Protein AF-A0A4Y2UH71-F1 (afdb_monomer)

Solvent-accessible surface area (backbone atoms only — not comparable to full-atom values): 7522 Å² total; per-residue (Å²): 82,74,74,76,57,84,52,57,64,58,58,50,57,57,54,55,70,70,65,49,93,88,64,86,68,92,83,83,88,60,76,52,70,53,65,22,34,51,50,36,52,40,50,49,49,36,47,51,53,52,47,49,64,75,63,64,84,67,99,66,87,75,79,88,70,80,49,74,66,60,57,53,56,48,77,45,74,44,86,92,56,90,38,54,53,56,62,73,68,60,57,87,41,46,56,96,91,39,76,77,49,81,77,63,91,85,66,48,98,83,60,77,76,75,126

InterPro domains:
  IPR027417 P-loop containing nucleoside triphosphate hydrolase [G3DSA:3.40.50.300] (1-115)
  IPR027417 P-loop containing nucleoside triphosphate hydrolase [SSF52540] (1-109)
  IPR049730 SNF2/RAD5-like, C-terminal helica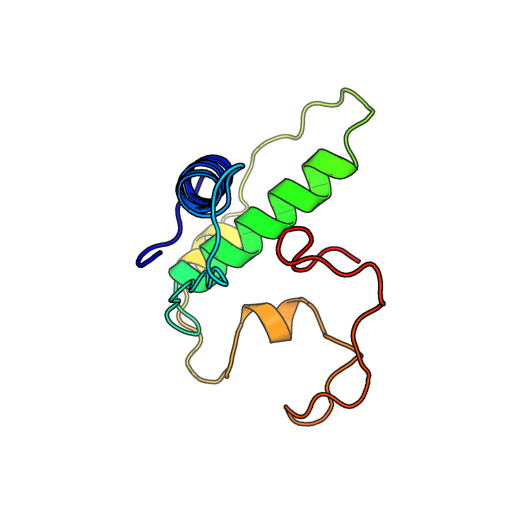se domain [cd18793] (1-33)
  IPR050496 SNF2/RAD54 Helicase and DNA Repair [PTHR45629] (1-86)

Sequence (115 aa):
MFDPDWNPANDAQAMARVWRDGEKKECFIYRLLSTGTIDEKILLRQTHKKGLSSCVVDEEEVERHFSLSELKALFRLESDTLSDTHDKIRCSRCVNGIQVTLPPESATCNNDLSQ

Radius of gyration: 16.22 Å; Cα contacts (8 Å, |Δi|>4): 86; chains: 1; bounding box: 38×31×45 Å

Mean predicted aligned error: 7.87 Å

pLDDT: mean 80.6, std 13.86, range [38.47, 94.56]

Secondary structure (DSSP, 8-state):
--S--SSHHHHHHHHTTTS-TT--SPP-------TTSHHHHHHHHHHHHHHHHHH--S---------HHHHHHHT----S-S-HHHHHHT-TTEETTEE-SPPPTT--TTS-S--

Organism: Araneus ventricosus (NCBI:txid182803)

Foldseek 3Di:
DEADDLAVVVVVVVQDVQDDPPDDDDDDDDDDADAQALRLVSVLNNLVVVLVVVVPPDDDPPPPDDDPVNVVSSHDGDPPDPHPNCVVLVDPQDDPNHGNDDDDPPDDPVNPRHD

Structure (mmCIF, N/CA/C/O backbone):
data_AF-A0A4Y2UH71-F1
#
_entry.id   AF-A0A4Y2UH71-F1
#
loop_
_atom_site.group_PDB
_atom_site.id
_atom_site.type_symbol
_atom_site.label_atom_id
_atom_site.label_alt_id
_atom_site.label_comp_id
_atom_site.label_asym_id
_atom_site.label_entity_id
_atom_site.label_seq_id
_atom_site.pdbx_PDB_ins_code
_atom_site.Cartn_x
_atom_site.Cartn_y
_atom_site.Cartn_z
_atom_site.occupancy
_atom_site.B_iso_or_equiv
_atom_site.auth_seq_id
_atom_site.auth_comp_id
_atom_site.auth_asym_id
_atom_site.auth_atom_id
_atom_site.pdbx_PDB_model_num
ATOM 1 N N . MET A 1 1 ? 5.339 -9.202 -3.110 1.00 76.06 1 MET A N 1
ATOM 2 C CA . MET A 1 1 ? 5.616 -9.187 -1.662 1.00 76.06 1 MET A CA 1
ATOM 3 C C . MET A 1 1 ? 4.342 -9.586 -0.948 1.00 76.06 1 MET A C 1
ATOM 5 O O . MET A 1 1 ? 3.313 -8.996 -1.259 1.00 76.06 1 MET A O 1
ATOM 9 N N . PHE A 1 2 ? 4.404 -10.641 -0.131 1.00 78.56 2 PHE A N 1
ATOM 10 C CA . PHE A 1 2 ? 3.223 -11.227 0.516 1.00 78.56 2 PHE A CA 1
ATOM 11 C C . PHE A 1 2 ? 2.854 -10.496 1.806 1.00 78.56 2 PHE A C 1
ATOM 13 O O . PHE A 1 2 ? 1.699 -10.124 1.944 1.00 78.56 2 PHE A O 1
ATOM 20 N N . ASP A 1 3 ? 3.842 -10.203 2.656 1.00 79.31 3 ASP A N 1
ATOM 21 C CA . ASP A 1 3 ? 3.621 -9.532 3.938 1.00 79.31 3 ASP A CA 1
ATOM 22 C C . ASP A 1 3 ? 4.460 -8.243 4.006 1.00 79.31 3 ASP A C 1
ATOM 24 O O . ASP A 1 3 ? 5.643 -8.275 3.638 1.00 79.31 3 ASP A O 1
ATOM 28 N N . PRO A 1 4 ? 3.886 -7.102 4.424 1.00 82.88 4 PRO A N 1
ATOM 29 C CA . PRO A 1 4 ? 4.627 -5.853 4.577 1.00 82.88 4 PRO A CA 1
ATOM 30 C C . PRO A 1 4 ? 5.501 -5.867 5.841 1.00 82.88 4 PRO A C 1
ATOM 32 O O . PRO A 1 4 ? 5.050 -6.245 6.922 1.00 82.88 4 PRO A O 1
ATOM 35 N N . ASP A 1 5 ? 6.749 -5.403 5.731 1.00 86.50 5 ASP A N 1
ATOM 36 C CA . ASP A 1 5 ? 7.654 -5.281 6.878 1.00 86.50 5 ASP A CA 1
ATOM 37 C C . ASP A 1 5 ? 7.458 -3.933 7.596 1.00 86.50 5 ASP A C 1
ATOM 39 O O . ASP A 1 5 ? 7.131 -2.913 6.993 1.00 86.50 5 ASP A O 1
ATOM 43 N N . TRP A 1 6 ? 7.717 -3.861 8.897 1.00 83.31 6 TRP A N 1
ATOM 44 C CA . TRP A 1 6 ? 7.757 -2.581 9.611 1.00 83.31 6 TRP A CA 1
ATOM 45 C C . TRP A 1 6 ? 8.877 -1.656 9.111 1.00 83.31 6 TRP A C 1
ATOM 47 O O . TRP A 1 6 ? 8.782 -0.428 9.222 1.00 83.31 6 TRP A O 1
ATOM 57 N N . ASN A 1 7 ? 9.949 -2.233 8.567 1.00 82.44 7 ASN A N 1
ATOM 58 C CA . ASN A 1 7 ? 11.055 -1.516 7.965 1.00 82.44 7 ASN A CA 1
ATOM 59 C C . ASN A 1 7 ? 10.875 -1.382 6.439 1.00 82.44 7 ASN A C 1
ATOM 61 O O . ASN A 1 7 ? 11.139 -2.341 5.712 1.00 82.44 7 ASN A O 1
ATOM 65 N N . PRO A 1 8 ? 10.562 -0.181 5.910 1.00 81.00 8 PRO A N 1
ATOM 66 C CA . PRO A 1 8 ? 10.368 0.016 4.470 1.00 81.00 8 PRO A CA 1
ATOM 67 C C . PRO A 1 8 ? 11.611 -0.292 3.619 1.00 81.00 8 PRO A C 1
ATOM 69 O O . PRO A 1 8 ? 11.491 -0.482 2.408 1.00 81.00 8 PRO A O 1
ATOM 72 N N . ALA A 1 9 ? 12.806 -0.328 4.221 1.00 81.06 9 ALA A N 1
ATOM 73 C CA . ALA A 1 9 ? 14.037 -0.670 3.513 1.00 81.06 9 ALA A CA 1
ATOM 74 C C . ALA A 1 9 ? 14.085 -2.146 3.084 1.00 81.06 9 ALA A C 1
ATOM 76 O O . ALA A 1 9 ? 14.702 -2.458 2.065 1.00 81.06 9 ALA A O 1
ATOM 77 N N . ASN A 1 10 ? 13.418 -3.043 3.818 1.00 81.75 10 ASN A N 1
ATOM 78 C CA . ASN A 1 10 ? 13.375 -4.466 3.484 1.00 81.75 10 ASN A CA 1
ATOM 79 C C . ASN A 1 10 ? 12.566 -4.683 2.193 1.00 81.75 10 ASN A C 1
ATOM 81 O O . ASN A 1 10 ? 13.055 -5.326 1.261 1.00 81.75 10 ASN A O 1
ATOM 85 N N . ASP A 1 11 ? 11.392 -4.048 2.087 1.00 79.25 11 ASP A N 1
ATOM 86 C CA . ASP A 1 11 ? 10.573 -4.024 0.869 1.00 79.25 11 ASP A CA 1
ATOM 87 C C . ASP A 1 11 ? 11.370 -3.439 -0.309 1.00 79.25 11 ASP A C 1
ATOM 89 O O . ASP A 1 11 ? 11.416 -4.024 -1.392 1.00 79.25 11 ASP A O 1
ATOM 93 N N . ALA A 1 12 ? 12.060 -2.312 -0.091 1.00 81.06 12 ALA A N 1
ATOM 94 C CA . ALA A 1 12 ? 12.873 -1.661 -1.119 1.00 81.06 12 ALA A CA 1
ATOM 95 C C . ALA A 1 12 ? 14.012 -2.559 -1.623 1.00 81.06 12 ALA A C 1
ATOM 97 O O . ALA A 1 12 ? 14.228 -2.675 -2.831 1.00 81.06 12 ALA A O 1
ATOM 98 N N . GLN A 1 13 ? 14.707 -3.247 -0.715 1.00 83.81 13 GLN A N 1
ATOM 99 C CA . GLN A 1 13 ? 15.770 -4.177 -1.076 1.00 83.81 13 GLN A CA 1
ATOM 100 C C . GLN A 1 13 ? 15.232 -5.357 -1.892 1.00 83.81 13 GLN A C 1
ATOM 102 O O . GLN A 1 13 ? 15.896 -5.800 -2.831 1.00 83.81 13 GLN A O 1
ATOM 107 N N . ALA A 1 14 ? 14.045 -5.869 -1.554 1.00 81.19 14 ALA A N 1
ATOM 108 C CA . ALA A 1 14 ? 13.406 -6.951 -2.293 1.00 81.19 14 ALA A CA 1
ATOM 109 C C . ALA A 1 14 ? 13.004 -6.510 -3.711 1.00 81.19 14 ALA A C 1
ATOM 111 O O . ALA A 1 14 ? 13.318 -7.209 -4.675 1.00 81.19 14 ALA A O 1
ATOM 112 N N . MET A 1 15 ? 12.389 -5.332 -3.857 1.00 81.62 15 MET A N 1
ATOM 113 C CA . MET A 1 15 ? 12.021 -4.753 -5.159 1.00 81.62 15 MET A CA 1
ATOM 114 C C . MET A 1 15 ? 13.242 -4.531 -6.053 1.00 81.62 15 MET A C 1
ATOM 116 O O . MET A 1 15 ? 13.245 -4.909 -7.227 1.00 81.62 15 MET A O 1
ATOM 120 N N . ALA A 1 16 ? 14.324 -4.018 -5.467 1.00 83.50 16 ALA A N 1
ATOM 121 C CA . ALA A 1 16 ? 15.580 -3.788 -6.159 1.00 83.50 16 ALA A CA 1
ATOM 122 C C . ALA A 1 16 ? 16.267 -5.078 -6.622 1.00 83.50 16 ALA A C 1
ATOM 124 O O . ALA A 1 16 ? 17.309 -4.972 -7.247 1.00 83.50 16 ALA A O 1
ATOM 125 N N . ARG A 1 17 ? 15.776 -6.292 -6.312 1.00 84.25 17 ARG A N 1
ATOM 126 C CA . ARG A 1 17 ? 16.315 -7.556 -6.861 1.00 84.25 17 ARG A CA 1
ATOM 127 C C . ARG A 1 17 ? 15.829 -7.863 -8.269 1.00 84.25 17 ARG A C 1
ATOM 129 O O . ARG A 1 17 ? 16.548 -8.541 -8.993 1.00 84.25 17 ARG A O 1
ATOM 136 N N . VAL A 1 18 ? 14.632 -7.399 -8.616 1.00 83.62 18 VAL A N 1
ATOM 137 C CA . VAL A 1 18 ? 13.966 -7.740 -9.880 1.00 83.62 18 VAL A CA 1
ATOM 138 C C . VAL A 1 18 ? 14.234 -6.661 -10.922 1.00 83.62 18 VAL A C 1
ATOM 140 O O . VAL A 1 18 ? 14.643 -6.967 -12.033 1.00 83.62 18 VAL A O 1
ATOM 143 N N . TRP A 1 19 ? 14.052 -5.391 -10.560 1.00 85.25 19 TRP A N 1
ATOM 144 C CA . TRP A 1 19 ? 14.320 -4.282 -11.470 1.00 85.25 19 TRP A CA 1
ATOM 145 C C . TRP A 1 19 ? 15.780 -3.833 -11.340 1.00 85.25 19 TRP A C 1
ATOM 147 O O . TRP A 1 19 ? 16.152 -3.192 -10.355 1.00 85.25 19 TRP A O 1
ATOM 157 N N . ARG A 1 20 ? 16.619 -4.252 -12.297 1.00 86.94 20 ARG A N 1
ATOM 158 C CA . ARG A 1 20 ? 18.073 -4.018 -12.333 1.00 86.94 20 ARG A CA 1
ATOM 159 C C . ARG A 1 20 ? 18.582 -3.852 -13.761 1.00 86.94 20 ARG A C 1
ATOM 161 O O . ARG A 1 20 ? 17.956 -4.321 -14.710 1.00 86.94 20 ARG A O 1
ATOM 168 N N . ASP A 1 21 ? 19.771 -3.269 -13.887 1.00 88.12 21 ASP A N 1
ATOM 169 C CA . ASP A 1 21 ? 20.495 -3.214 -15.155 1.00 88.12 21 ASP A CA 1
ATOM 170 C C . ASP A 1 21 ? 20.682 -4.614 -15.753 1.00 88.12 21 ASP A C 1
ATOM 172 O O . ASP A 1 21 ? 21.096 -5.559 -15.077 1.00 88.12 21 ASP A O 1
ATOM 176 N N . GLY A 1 22 ? 20.383 -4.734 -17.046 1.00 88.94 22 GLY A N 1
ATOM 177 C CA . GLY A 1 22 ? 20.442 -5.994 -17.788 1.00 88.94 22 GLY A CA 1
ATOM 178 C C . GLY A 1 22 ? 19.111 -6.741 -17.878 1.00 88.94 22 GLY A C 1
ATOM 179 O O . GLY A 1 22 ? 19.020 -7.696 -18.654 1.00 88.94 22 GLY A O 1
ATOM 180 N N . GLU A 1 23 ? 18.077 -6.295 -17.164 1.00 86.12 23 GLU A N 1
ATOM 181 C CA . GLU A 1 23 ? 16.728 -6.831 -17.315 1.00 86.12 23 GLU A CA 1
ATOM 182 C C . GLU A 1 23 ? 16.126 -6.397 -18.660 1.00 86.12 23 GLU A C 1
ATOM 184 O O . GLU A 1 23 ? 16.178 -5.229 -19.044 1.00 86.12 23 GLU A O 1
ATOM 189 N N . LYS A 1 24 ? 15.597 -7.362 -19.420 1.00 90.69 24 LYS A N 1
ATOM 190 C CA . LYS A 1 24 ? 15.101 -7.141 -20.795 1.00 90.69 24 LYS A CA 1
ATOM 191 C C . LYS A 1 24 ? 13.587 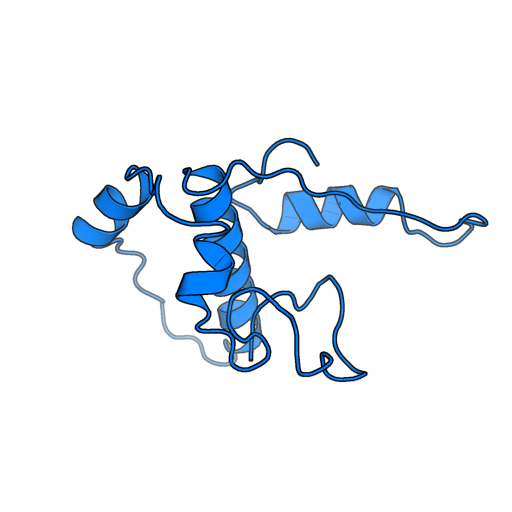-7.233 -20.902 1.00 90.69 24 LYS A C 1
ATOM 193 O O . LYS A 1 24 ? 13.033 -6.920 -21.954 1.00 90.69 24 LYS A O 1
ATOM 198 N N . LYS A 1 25 ? 12.933 -7.740 -19.859 1.00 91.75 25 LYS A N 1
ATOM 199 C CA . LYS A 1 25 ? 11.487 -7.918 -19.813 1.00 91.75 25 LYS A CA 1
ATOM 200 C C . LYS A 1 25 ? 10.862 -6.833 -18.953 1.00 91.75 25 LYS A C 1
ATOM 202 O O . LYS A 1 25 ? 11.510 -6.241 -18.096 1.00 91.75 25 LYS A O 1
ATOM 207 N N . GLU A 1 26 ? 9.585 -6.589 -19.198 1.00 89.56 26 GLU A N 1
ATOM 208 C CA . GLU A 1 26 ? 8.795 -5.716 -18.344 1.00 89.56 26 GLU A CA 1
ATOM 209 C C . GLU A 1 26 ? 8.660 -6.335 -16.945 1.00 89.56 26 GLU A C 1
ATOM 211 O O . GLU A 1 26 ? 8.321 -7.514 -16.799 1.00 89.56 26 GLU A O 1
ATOM 216 N N . CYS A 1 27 ? 8.960 -5.537 -15.919 1.00 87.06 27 CYS A N 1
ATOM 217 C CA . CYS A 1 27 ? 8.937 -5.961 -14.525 1.00 87.06 27 CYS A CA 1
ATOM 218 C C . CYS A 1 27 ? 7.667 -5.478 -13.835 1.00 87.06 27 CYS A C 1
ATOM 220 O O . CYS A 1 27 ? 7.360 -4.289 -13.847 1.00 87.06 27 CYS A O 1
ATOM 222 N N . PHE A 1 28 ? 6.993 -6.392 -13.141 1.00 87.25 28 PHE A N 1
ATOM 223 C CA . PHE A 1 28 ? 5.801 -6.092 -12.356 1.00 87.25 28 PHE A CA 1
ATOM 224 C C . PHE A 1 28 ? 6.069 -6.377 -10.883 1.00 87.25 28 PHE A C 1
ATOM 226 O O . PHE A 1 28 ? 6.522 -7.465 -10.520 1.00 87.25 28 PHE A O 1
ATOM 233 N N . ILE A 1 29 ? 5.768 -5.406 -10.024 1.00 84.62 29 ILE A N 1
ATOM 234 C CA . ILE A 1 29 ? 5.893 -5.541 -8.575 1.00 84.62 29 ILE A CA 1
ATOM 235 C C . ILE A 1 29 ? 4.492 -5.508 -7.978 1.00 84.62 29 ILE A C 1
ATOM 237 O O . ILE A 1 29 ? 3.801 -4.497 -8.046 1.00 84.62 29 ILE A O 1
ATOM 241 N N . TYR A 1 30 ? 4.095 -6.614 -7.355 1.00 87.56 30 TYR A N 1
ATOM 242 C CA . TYR A 1 30 ? 2.824 -6.723 -6.647 1.00 87.56 30 TYR A CA 1
ATOM 243 C C . TYR A 1 30 ? 3.060 -6.700 -5.139 1.00 87.56 30 TYR A C 1
ATOM 245 O O . TYR A 1 30 ? 3.901 -7.444 -4.617 1.00 87.56 30 TYR A O 1
ATOM 253 N N . ARG A 1 31 ? 2.293 -5.869 -4.434 1.00 87.31 31 ARG A N 1
ATOM 254 C CA . ARG A 1 31 ? 2.199 -5.853 -2.972 1.00 87.31 31 ARG A CA 1
ATOM 255 C C . ARG A 1 31 ? 0.791 -6.295 -2.606 1.00 87.31 31 ARG A C 1
ATOM 257 O O . ARG A 1 31 ? -0.170 -5.658 -3.025 1.00 87.31 31 ARG A O 1
ATOM 264 N N . LEU A 1 32 ? 0.687 -7.414 -1.902 1.00 91.12 32 LEU A N 1
ATOM 265 C CA . LEU A 1 32 ? -0.589 -7.938 -1.431 1.00 91.12 32 LEU A CA 1
ATOM 266 C C . LEU A 1 32 ? -0.805 -7.446 -0.006 1.00 91.12 32 LEU A C 1
ATOM 268 O O . LEU A 1 32 ? 0.136 -7.423 0.782 1.00 91.12 32 LEU A O 1
ATOM 272 N N . LEU A 1 33 ? -2.019 -6.992 0.288 1.00 91.19 33 LEU A N 1
ATOM 273 C CA . LEU A 1 33 ? -2.391 -6.434 1.582 1.00 91.19 33 LEU A CA 1
ATOM 274 C C . LEU A 1 33 ? -3.821 -6.843 1.901 1.00 91.19 33 LEU A C 1
ATOM 276 O O . LEU A 1 33 ? -4.678 -6.851 1.016 1.00 91.19 33 LEU A O 1
ATOM 280 N N . SER A 1 34 ? -4.073 -7.138 3.171 1.00 93.12 34 SER A N 1
ATOM 281 C CA . SER A 1 34 ? -5.417 -7.423 3.660 1.00 93.12 34 SER A CA 1
ATOM 282 C C . SER A 1 34 ? -6.092 -6.120 4.102 1.00 93.12 34 SER A C 1
ATOM 284 O O . SER A 1 34 ? -5.628 -5.465 5.041 1.00 93.12 34 SER A O 1
ATOM 286 N N . THR A 1 35 ? -7.186 -5.740 3.438 1.00 94.56 35 THR A N 1
ATOM 287 C CA . THR A 1 35 ? -7.929 -4.495 3.703 1.00 94.56 35 THR A CA 1
ATOM 288 C C . THR A 1 35 ? -8.367 -4.374 5.162 1.00 94.56 35 THR A C 1
ATOM 290 O O . THR A 1 35 ? -8.866 -5.330 5.754 1.00 94.56 35 THR A O 1
ATOM 293 N N . GLY A 1 36 ? -8.175 -3.190 5.748 1.00 93.38 36 GLY A N 1
ATOM 294 C CA . GLY A 1 36 ? -8.622 -2.847 7.096 1.00 93.38 36 GLY A CA 1
ATOM 295 C C . GLY A 1 36 ? -7.863 -3.542 8.227 1.00 93.38 36 GLY A C 1
ATOM 296 O O . GLY A 1 36 ? -8.153 -3.295 9.398 1.00 93.38 36 GLY A O 1
ATOM 297 N N . THR A 1 37 ? -6.897 -4.403 7.901 1.00 94.19 37 THR A N 1
ATOM 298 C CA . THR A 1 37 ? -6.099 -5.163 8.867 1.00 94.19 37 THR A CA 1
ATOM 299 C C . THR A 1 37 ? -4.825 -4.420 9.277 1.00 94.19 37 THR A C 1
ATOM 301 O O . THR A 1 37 ? -4.525 -3.325 8.794 1.00 94.19 37 THR A O 1
ATOM 304 N N . ILE A 1 38 ? -4.036 -5.049 10.152 1.00 93.00 38 ILE A N 1
ATOM 305 C CA . ILE A 1 38 ? -2.719 -4.552 10.552 1.00 93.00 38 ILE A CA 1
ATOM 306 C C . ILE A 1 38 ? -1.760 -4.375 9.364 1.00 93.00 38 ILE A C 1
ATOM 308 O O . ILE A 1 38 ? -0.982 -3.423 9.383 1.00 93.00 38 ILE A O 1
ATOM 312 N N . ASP A 1 39 ? -1.853 -5.200 8.316 1.00 91.88 39 ASP A N 1
ATOM 313 C CA . ASP A 1 39 ? -0.983 -5.117 7.131 1.00 91.88 39 ASP A CA 1
ATOM 314 C C . ASP A 1 39 ? -1.106 -3.748 6.455 1.00 91.88 39 ASP A C 1
ATOM 316 O O . ASP A 1 39 ? -0.118 -3.093 6.116 1.00 91.88 39 ASP A O 1
ATOM 320 N N . GLU A 1 40 ? -2.342 -3.268 6.324 1.00 91.62 40 GLU A N 1
ATOM 321 C CA . GLU A 1 40 ? -2.631 -1.967 5.736 1.00 91.62 40 GLU A CA 1
ATOM 322 C C . GLU A 1 40 ? -2.165 -0.816 6.649 1.00 91.62 40 GLU A C 1
ATOM 324 O O . GLU A 1 40 ? -1.621 0.187 6.176 1.00 91.62 40 GLU A O 1
ATOM 329 N N . LYS A 1 41 ? -2.263 -0.978 7.978 1.00 91.00 41 LYS A N 1
ATOM 330 C CA . LYS A 1 41 ? -1.707 -0.002 8.935 1.00 91.00 41 LYS A CA 1
ATOM 331 C C . LYS A 1 41 ? -0.173 0.049 8.869 1.00 91.00 41 LYS A C 1
ATOM 333 O O . LYS A 1 41 ? 0.397 1.132 9.027 1.00 91.00 41 LYS A O 1
ATOM 338 N N . ILE A 1 42 ? 0.500 -1.087 8.649 1.00 89.94 42 ILE A N 1
ATOM 339 C CA . ILE A 1 42 ? 1.958 -1.158 8.461 1.00 89.94 42 ILE A CA 1
ATOM 340 C C . ILE A 1 42 ? 2.350 -0.392 7.196 1.00 89.94 42 ILE A C 1
ATOM 342 O O . ILE A 1 42 ? 3.224 0.475 7.273 1.00 89.94 42 ILE A O 1
ATOM 346 N N . LEU A 1 43 ? 1.663 -0.631 6.070 1.00 88.38 43 LEU A N 1
ATOM 347 C CA . LEU A 1 43 ? 1.884 0.118 4.827 1.00 88.38 43 LEU A CA 1
ATOM 348 C C . LEU A 1 43 ? 1.773 1.630 5.061 1.00 88.38 43 LEU A C 1
ATOM 350 O O . LEU A 1 43 ? 2.675 2.387 4.701 1.00 88.38 43 LEU A O 1
ATOM 354 N N . LEU A 1 44 ? 0.682 2.082 5.680 1.00 86.94 44 LEU A N 1
ATOM 355 C CA . LEU A 1 44 ? 0.460 3.505 5.925 1.00 86.94 44 LEU A CA 1
ATOM 356 C C . LEU A 1 44 ? 1.603 4.128 6.745 1.00 86.94 44 LEU A C 1
ATOM 358 O O . LEU A 1 44 ? 2.063 5.234 6.453 1.00 86.94 44 LEU A O 1
ATOM 362 N N . ARG A 1 45 ? 2.105 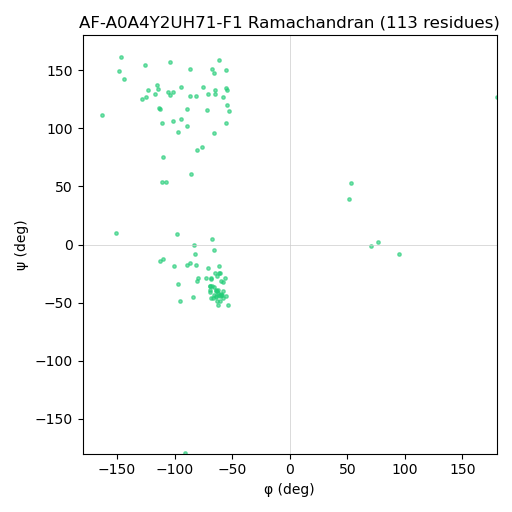3.404 7.753 1.00 85.94 45 ARG A N 1
ATOM 363 C CA . ARG A 1 45 ? 3.232 3.850 8.585 1.00 85.94 45 ARG A CA 1
ATOM 364 C C . ARG A 1 45 ? 4.551 3.881 7.828 1.00 85.94 45 ARG A C 1
ATOM 366 O O . ARG A 1 45 ? 5.321 4.819 8.032 1.00 85.94 45 ARG A O 1
ATOM 373 N N . GLN A 1 46 ? 4.818 2.902 6.964 1.00 85.25 46 GLN 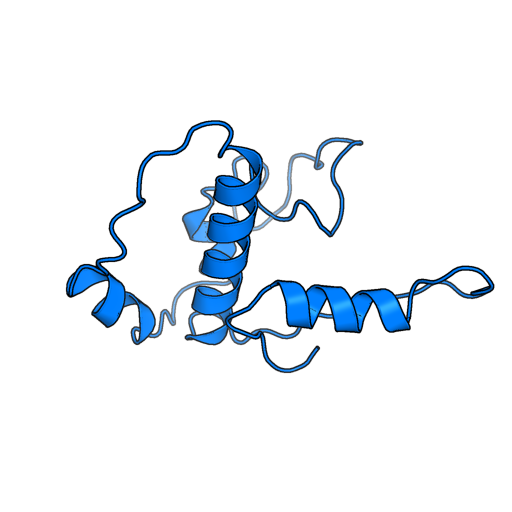A N 1
ATOM 374 C CA . GLN A 1 46 ? 5.982 2.947 6.079 1.00 85.25 46 GLN A CA 1
ATOM 375 C C . GLN A 1 46 ? 5.973 4.239 5.258 1.00 85.25 46 GLN A C 1
ATOM 377 O O . GLN A 1 46 ? 7.002 4.906 5.159 1.00 85.25 46 GLN A O 1
ATOM 382 N N . THR A 1 47 ? 4.816 4.619 4.713 1.00 81.25 47 THR A N 1
ATOM 383 C CA . THR A 1 47 ? 4.705 5.830 3.898 1.00 81.25 47 THR A CA 1
ATOM 384 C C . THR A 1 47 ? 4.866 7.098 4.720 1.00 81.25 47 THR A C 1
ATOM 386 O O . THR A 1 47 ? 5.604 7.989 4.310 1.00 81.25 47 THR A O 1
ATOM 389 N N . HIS A 1 48 ? 4.285 7.156 5.920 1.00 79.62 48 HIS A N 1
ATOM 390 C CA . HIS A 1 48 ? 4.514 8.274 6.835 1.00 79.62 48 HIS A CA 1
ATOM 391 C C . HIS A 1 48 ? 6.000 8.414 7.205 1.00 79.62 48 HIS A C 1
ATOM 393 O O . HIS A 1 48 ? 6.556 9.506 7.151 1.00 79.62 48 HIS A O 1
ATOM 399 N N . LYS A 1 49 ? 6.680 7.296 7.499 1.00 78.50 49 LYS A N 1
ATOM 400 C CA . LYS A 1 49 ? 8.117 7.273 7.807 1.00 78.50 49 LYS A CA 1
ATOM 401 C C . LYS A 1 49 ? 8.973 7.736 6.623 1.00 78.50 49 LYS A C 1
ATOM 403 O O . LYS A 1 49 ? 9.937 8.467 6.832 1.00 78.50 49 LYS A O 1
ATOM 408 N N . LYS A 1 50 ? 8.626 7.335 5.394 1.00 75.25 50 LYS A N 1
ATOM 409 C CA . LYS A 1 50 ? 9.289 7.815 4.168 1.00 75.25 50 LYS A CA 1
ATOM 410 C C . LYS A 1 50 ? 9.072 9.318 3.961 1.00 75.25 50 LYS A C 1
ATOM 412 O O . LYS A 1 50 ? 10.038 10.018 3.683 1.00 75.25 50 LYS A O 1
ATOM 417 N N . GLY A 1 51 ? 7.845 9.806 4.161 1.00 70.75 51 GLY A N 1
ATOM 418 C CA . GLY A 1 51 ? 7.511 11.231 4.068 1.00 70.75 51 GLY A CA 1
ATOM 419 C C . GLY A 1 51 ? 8.297 12.078 5.069 1.00 70.75 51 GLY A C 1
ATOM 420 O O . GLY A 1 51 ? 8.961 13.029 4.673 1.00 70.75 51 GLY A O 1
ATOM 421 N N . LEU A 1 52 ? 8.328 11.672 6.344 1.00 68.69 52 LEU A N 1
ATOM 422 C CA . LEU A 1 52 ? 9.131 12.342 7.374 1.00 68.69 52 LEU A CA 1
ATOM 423 C C . LEU A 1 52 ? 10.628 12.317 7.047 1.00 68.69 52 LEU A C 1
ATOM 425 O O . LEU A 1 52 ? 11.291 13.342 7.148 1.00 68.69 52 LEU A O 1
ATOM 429 N N . SER A 1 53 ? 11.166 11.176 6.602 1.00 63.56 53 SER A N 1
ATOM 430 C CA . SER A 1 53 ? 12.581 11.070 6.219 1.00 63.56 53 SER A CA 1
ATOM 431 C C . SER A 1 53 ? 12.970 12.006 5.070 1.00 63.56 53 SER A C 1
ATOM 433 O O . SER A 1 53 ? 14.146 12.334 4.956 1.00 63.56 53 SER A O 1
ATOM 435 N N . SER A 1 54 ? 12.020 12.419 4.224 1.00 59.03 54 SER A N 1
ATOM 436 C CA . SER A 1 54 ? 12.250 13.405 3.161 1.00 59.03 54 SER A CA 1
ATOM 437 C C . SER A 1 54 ? 12.215 14.855 3.664 1.00 59.03 54 SER A C 1
ATOM 439 O O . SER A 1 54 ? 12.683 15.741 2.953 1.00 59.03 54 SER A O 1
ATOM 441 N N . CYS A 1 55 ? 11.652 15.102 4.851 1.00 55.81 55 CYS A N 1
ATOM 442 C CA . CYS A 1 55 ? 11.501 16.428 5.460 1.00 55.81 55 CYS A CA 1
ATOM 443 C C . CYS A 1 55 ? 12.550 16.730 6.541 1.00 55.81 55 CYS A C 1
ATOM 445 O O . CYS A 1 55 ? 12.737 17.893 6.882 1.00 55.81 55 CYS A O 1
ATOM 447 N N . VAL A 1 56 ? 13.228 15.714 7.087 1.00 53.59 56 VAL A N 1
ATOM 448 C CA . VAL A 1 56 ? 14.232 15.884 8.150 1.00 53.59 56 VAL A CA 1
ATOM 449 C C . VAL A 1 56 ? 15.567 16.329 7.546 1.00 53.59 56 VAL A C 1
ATOM 451 O O . VAL A 1 56 ? 16.483 15.544 7.313 1.00 53.59 56 VAL A O 1
ATOM 454 N N . VAL A 1 57 ? 15.642 17.631 7.293 1.00 52.41 57 VAL A N 1
ATOM 455 C CA . VAL A 1 57 ? 16.854 18.441 7.415 1.00 52.41 57 VAL A CA 1
ATOM 456 C C . VAL A 1 57 ? 16.590 19.338 8.620 1.00 52.41 57 VAL A C 1
ATOM 458 O O . VAL A 1 57 ? 16.151 20.455 8.421 1.00 52.41 57 VAL A O 1
ATOM 461 N N . ASP A 1 58 ? 16.671 18.790 9.836 1.00 42.53 58 ASP A N 1
ATOM 462 C CA . ASP A 1 58 ? 16.942 19.508 11.096 1.00 42.53 58 ASP A CA 1
ATOM 463 C C . ASP A 1 58 ? 16.944 18.497 12.263 1.00 42.53 58 ASP A C 1
ATOM 465 O O . ASP A 1 58 ? 16.044 17.665 12.410 1.00 42.53 58 ASP A O 1
ATOM 469 N N . GLU A 1 59 ? 18.025 18.511 13.045 1.00 45.25 59 GLU A N 1
ATOM 470 C CA . GLU A 1 59 ? 18.291 17.624 14.181 1.00 45.25 59 GLU A CA 1
ATOM 471 C C . GLU A 1 59 ? 17.463 18.037 15.409 1.00 45.25 59 GLU A C 1
ATOM 473 O O . GLU A 1 59 ? 17.965 18.713 16.301 1.00 45.25 59 GLU A O 1
ATOM 478 N N . GLU A 1 60 ? 16.210 17.598 15.507 1.00 44.66 60 GLU A N 1
ATOM 479 C CA . GLU A 1 60 ? 15.514 17.541 16.799 1.00 44.66 60 GLU A CA 1
ATOM 480 C C . GLU A 1 60 ? 14.993 16.122 17.042 1.00 44.66 60 GLU A C 1
ATOM 482 O O . GLU A 1 60 ? 14.354 15.501 16.187 1.00 44.66 60 GLU A O 1
ATOM 487 N N . GLU A 1 61 ? 15.347 15.565 18.203 1.00 48.31 61 GLU A N 1
ATOM 488 C CA . GLU A 1 61 ? 14.984 14.216 18.624 1.00 48.31 61 GLU A CA 1
ATOM 489 C C . GLU A 1 61 ? 13.462 14.031 18.573 1.00 48.31 61 GLU A C 1
ATOM 491 O O . GLU A 1 61 ? 12.724 14.49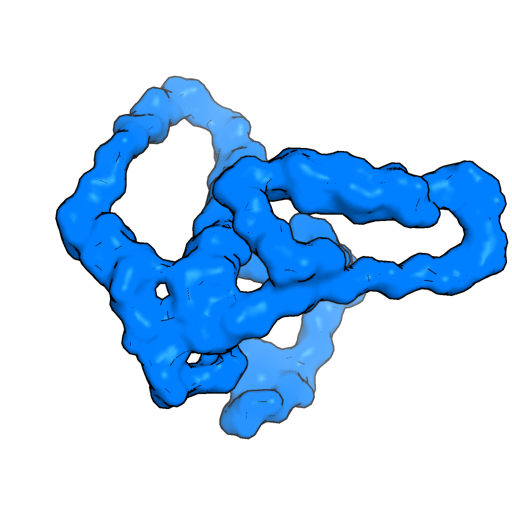6 19.438 1.00 48.31 61 GLU A O 1
ATOM 496 N N . VAL A 1 62 ? 12.977 13.317 17.553 1.00 54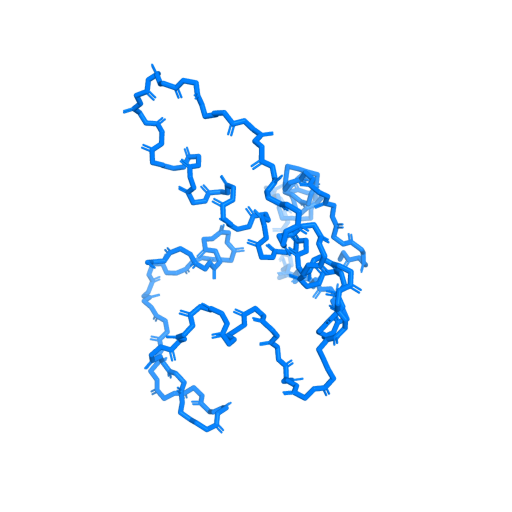.44 62 VAL A N 1
ATOM 497 C CA . VAL A 1 62 ? 11.573 12.906 17.472 1.00 54.44 62 VAL A CA 1
ATOM 498 C C . VAL A 1 62 ? 11.308 11.923 18.612 1.00 54.44 62 VAL A C 1
ATOM 500 O O . VAL A 1 62 ? 11.609 10.730 18.493 1.00 54.44 62 VAL A O 1
ATOM 503 N N . GLU A 1 63 ? 10.775 12.420 19.729 1.00 49.91 63 GLU A N 1
ATOM 504 C CA . GLU A 1 63 ? 10.333 11.601 20.856 1.00 49.91 63 GLU A CA 1
ATOM 505 C C . GLU A 1 63 ? 9.377 10.504 20.360 1.00 49.91 63 GLU A C 1
ATOM 507 O O . GLU A 1 63 ? 8.284 10.740 19.843 1.00 49.91 63 GLU A O 1
ATOM 512 N N . ARG A 1 64 ? 9.829 9.253 20.490 1.00 58.94 64 ARG A N 1
ATOM 513 C CA . ARG A 1 64 ? 9.190 8.054 19.933 1.00 58.94 64 ARG A CA 1
ATOM 514 C C . ARG A 1 64 ? 8.120 7.497 20.867 1.00 58.94 64 ARG A C 1
ATOM 516 O O . ARG A 1 64 ? 8.223 6.348 21.299 1.00 58.94 64 ARG A O 1
ATOM 523 N N . HIS A 1 65 ? 7.086 8.268 21.178 1.00 58.31 65 HIS A N 1
ATOM 524 C CA . HIS A 1 65 ? 6.009 7.771 22.031 1.00 58.31 65 HIS A CA 1
ATOM 525 C C . HIS A 1 65 ? 4.715 7.587 21.244 1.00 58.31 65 HIS A C 1
ATOM 527 O O . HIS A 1 65 ? 4.006 8.536 20.934 1.00 58.31 65 HIS A O 1
ATOM 533 N N . PHE A 1 66 ? 4.396 6.322 20.946 1.00 64.12 66 PHE A N 1
ATOM 534 C CA . PHE A 1 66 ? 3.040 5.945 20.561 1.00 64.12 66 PHE A CA 1
ATOM 535 C C . PHE A 1 66 ? 2.091 6.344 21.685 1.00 64.12 66 PHE A C 1
ATOM 537 O O . PHE A 1 66 ? 2.256 5.918 22.832 1.00 64.12 66 PHE A O 1
ATOM 544 N N . SER A 1 67 ? 1.048 7.090 21.349 1.00 80.75 67 SER A N 1
ATOM 545 C CA . SER A 1 67 ? -0.088 7.218 22.246 1.00 80.75 67 SER A CA 1
ATOM 546 C C . SER A 1 67 ? -0.778 5.856 22.390 1.00 80.75 67 SER A C 1
ATOM 548 O O . SER A 1 67 ? -0.852 5.054 21.451 1.00 80.75 67 SER A O 1
ATOM 550 N N . LEU A 1 68 ? -1.351 5.581 23.565 1.00 83.31 68 LEU A N 1
ATOM 551 C CA . LEU A 1 68 ? -2.143 4.361 23.779 1.00 83.31 68 LEU A CA 1
ATOM 552 C C . LEU A 1 68 ? -3.305 4.239 22.778 1.00 83.31 68 LEU A C 1
ATOM 554 O O . LEU A 1 68 ? -3.714 3.131 22.431 1.00 83.31 68 LEU A O 1
ATOM 558 N N . SER A 1 69 ? -3.832 5.366 22.298 1.00 84.00 69 SER A N 1
ATOM 559 C CA . SER A 1 69 ? -4.836 5.423 21.236 1.00 84.00 69 SER A CA 1
ATOM 560 C C . SER A 1 69 ? -4.310 4.928 19.890 1.00 84.00 69 SER A C 1
ATOM 562 O O . SER A 1 69 ? -5.000 4.154 19.231 1.00 84.00 69 SER A O 1
ATOM 564 N N . GLU A 1 70 ? -3.095 5.306 19.492 1.00 81.00 70 GLU A N 1
ATOM 565 C CA . GLU A 1 70 ? -2.486 4.838 18.239 1.00 81.00 70 GLU A CA 1
ATOM 566 C C . GLU A 1 70 ? -2.133 3.356 18.296 1.00 81.00 70 GLU A C 1
ATOM 568 O O . GLU A 1 70 ? -2.279 2.651 17.297 1.00 81.00 70 GLU A O 1
ATOM 573 N N . LEU A 1 71 ? -1.704 2.873 19.466 1.00 84.88 71 LEU A N 1
ATOM 574 C CA . LEU A 1 71 ? -1.454 1.452 19.676 1.00 84.88 71 LEU A CA 1
ATOM 575 C C . LEU A 1 71 ? -2.755 0.648 19.547 1.00 84.88 71 LEU A C 1
ATOM 577 O O . LEU A 1 71 ? -2.795 -0.358 18.847 1.00 84.88 71 LEU A O 1
ATOM 581 N N . LYS A 1 72 ? -3.852 1.117 20.155 1.00 88.19 72 LYS A N 1
ATOM 582 C CA . LYS A 1 72 ? -5.174 0.487 19.998 1.00 88.19 72 LYS A CA 1
ATOM 583 C C . LYS A 1 72 ? -5.668 0.531 18.552 1.00 88.19 72 LYS A C 1
ATOM 585 O O . LYS A 1 72 ? -6.244 -0.444 18.084 1.00 88.19 72 LYS A O 1
ATOM 590 N N . ALA A 1 73 ? -5.432 1.635 17.844 1.00 86.38 73 ALA A N 1
ATOM 591 C CA . ALA A 1 73 ? -5.817 1.780 16.442 1.00 86.38 73 ALA A CA 1
ATOM 592 C C . ALA A 1 73 ? -5.062 0.818 15.509 1.00 86.38 73 ALA A C 1
ATOM 594 O O . ALA A 1 73 ? -5.577 0.481 14.447 1.00 86.38 73 ALA A O 1
ATOM 595 N N . LEU A 1 74 ? -3.867 0.361 15.899 1.00 87.44 74 LEU A N 1
ATOM 596 C CA . LEU A 1 74 ? -3.090 -0.609 15.129 1.00 87.44 74 LEU A CA 1
ATOM 597 C C . LEU A 1 74 ? -3.750 -1.995 15.088 1.00 87.44 74 LEU A C 1
ATOM 599 O O . LEU A 1 74 ? -3.681 -2.677 14.073 1.00 87.44 74 LEU A O 1
ATOM 603 N N . PHE A 1 75 ? -4.397 -2.390 16.185 1.00 89.38 75 PHE A N 1
ATOM 604 C CA . PHE A 1 75 ? -5.045 -3.696 16.330 1.00 89.38 75 PHE A CA 1
ATOM 605 C C . PHE A 1 75 ? -6.556 -3.653 16.068 1.00 89.38 75 PHE A C 1
ATOM 607 O O . PHE A 1 75 ? -7.257 -4.630 16.330 1.00 89.38 75 PHE A O 1
ATOM 614 N N . ARG A 1 76 ? -7.079 -2.528 15.567 1.00 91.81 76 ARG A N 1
ATOM 615 C CA . ARG A 1 76 ? -8.476 -2.418 15.148 1.00 91.81 76 ARG A CA 1
ATOM 616 C C . ARG A 1 76 ? -8.616 -2.878 13.699 1.00 91.81 76 ARG A C 1
ATOM 618 O O . ARG A 1 76 ? -7.928 -2.361 12.823 1.00 91.81 76 ARG A O 1
ATOM 625 N N . LEU A 1 77 ? -9.546 -3.802 13.479 1.00 93.94 77 LEU A N 1
ATOM 626 C CA . LEU A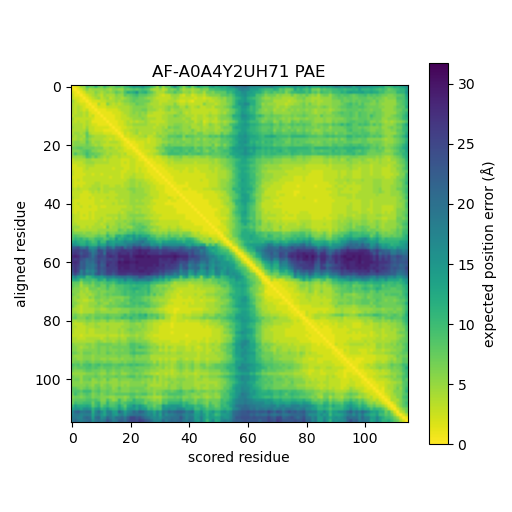 1 77 ? -10.010 -4.190 12.152 1.00 93.94 77 LEU A CA 1
ATOM 627 C C . LEU A 1 77 ? -11.059 -3.187 11.659 1.00 93.94 77 LEU A C 1
ATOM 629 O O . LEU A 1 77 ? -12.044 -2.952 12.359 1.00 93.94 77 LEU A O 1
ATOM 633 N N . GLU A 1 78 ? -10.866 -2.645 10.460 1.00 93.19 78 GLU A N 1
ATOM 634 C CA . GLU A 1 78 ? -11.867 -1.830 9.762 1.00 93.19 78 GLU A CA 1
ATOM 635 C C . GLU A 1 78 ? -12.548 -2.681 8.683 1.00 93.19 78 GLU A C 1
ATOM 637 O O . GLU A 1 78 ? -11.943 -3.008 7.668 1.00 93.19 78 GLU A O 1
ATOM 642 N N . SER A 1 79 ? -13.797 -3.093 8.908 1.00 93.44 79 SER A N 1
ATOM 643 C CA . SER A 1 79 ? -14.513 -3.997 7.991 1.00 93.44 79 SER A CA 1
ATOM 644 C C . SER A 1 79 ? -15.302 -3.285 6.892 1.00 93.44 79 SER A C 1
ATOM 646 O O . SER A 1 79 ? -15.699 -3.927 5.925 1.00 93.44 79 SER A O 1
ATOM 648 N N . ASP A 1 80 ? -15.568 -1.989 7.060 1.00 92.75 80 ASP A N 1
ATOM 649 C CA . ASP A 1 80 ? -16.410 -1.185 6.165 1.00 92.75 80 ASP A CA 1
ATOM 650 C C . ASP A 1 80 ? -15.567 -0.161 5.393 1.00 92.75 80 ASP A C 1
ATOM 652 O O . ASP A 1 80 ? -15.772 1.048 5.456 1.00 92.75 80 ASP A O 1
ATOM 656 N N . THR A 1 81 ? -14.529 -0.655 4.725 1.00 92.31 81 THR A N 1
ATOM 657 C CA . THR A 1 81 ? -13.683 0.141 3.836 1.00 92.31 81 THR A CA 1
ATOM 658 C C . THR A 1 81 ? -13.172 -0.732 2.698 1.00 92.31 81 THR A C 1
ATOM 660 O O . THR A 1 81 ? -12.968 -1.935 2.859 1.00 92.31 81 THR A O 1
ATOM 663 N N . LEU A 1 82 ? -12.961 -0.122 1.533 1.00 92.2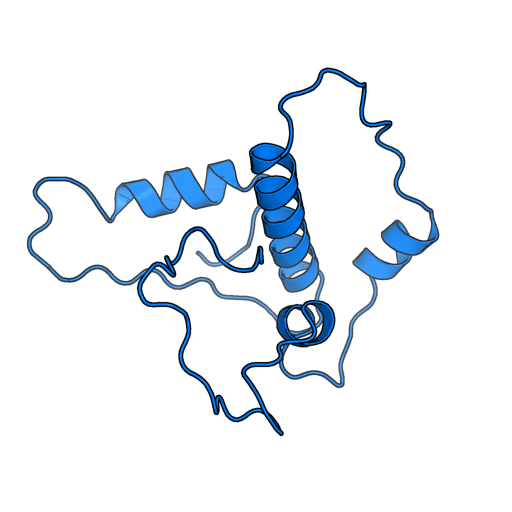5 82 LEU A N 1
ATOM 664 C CA . LEU A 1 82 ? -12.249 -0.758 0.424 1.00 92.25 82 LEU A CA 1
ATOM 665 C C . LEU A 1 8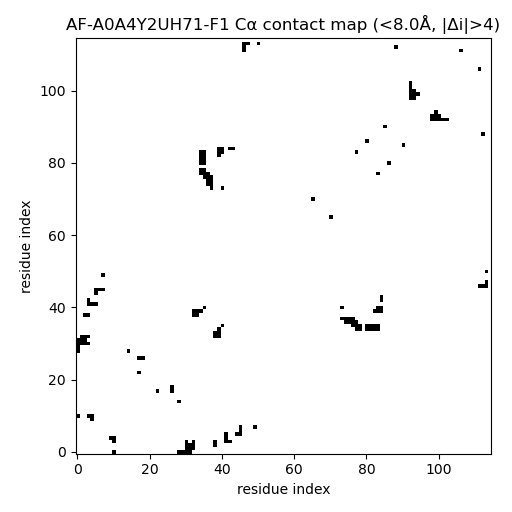2 ? -10.726 -0.682 0.625 1.00 92.25 82 LEU A C 1
ATOM 667 O O . LEU A 1 82 ? -10.001 -1.575 0.185 1.00 92.25 82 LEU A O 1
ATOM 671 N N . SER A 1 83 ? -10.247 0.376 1.286 1.00 92.19 83 SER A N 1
ATOM 672 C CA . SER A 1 83 ? -8.848 0.599 1.649 1.00 92.19 83 SER A CA 1
ATOM 673 C C . SER A 1 83 ? -8.760 1.676 2.733 1.00 92.19 83 SER A C 1
ATOM 675 O O . SER A 1 83 ? -8.964 2.863 2.466 1.00 92.19 83 SER A O 1
ATOM 677 N N . ASP A 1 84 ? -8.363 1.275 3.944 1.00 91.94 84 ASP A N 1
ATOM 678 C CA . ASP A 1 84 ? -8.101 2.203 5.052 1.00 91.94 84 ASP A CA 1
ATOM 679 C C . ASP A 1 84 ? -6.996 3.211 4.695 1.00 91.94 84 ASP A C 1
ATOM 681 O O . ASP A 1 84 ? -7.015 4.360 5.139 1.00 91.94 84 ASP A O 1
ATOM 685 N N . THR A 1 85 ? -6.031 2.796 3.868 1.00 90.00 85 THR A N 1
ATOM 686 C CA . THR A 1 85 ? -4.955 3.661 3.373 1.00 90.00 85 THR A CA 1
ATOM 687 C C . THR A 1 85 ? -5.523 4.807 2.547 1.00 90.00 85 THR A C 1
ATOM 689 O O . THR A 1 85 ? -5.228 5.971 2.824 1.00 90.00 85 THR A O 1
ATOM 692 N N . HIS A 1 86 ? -6.358 4.495 1.553 1.00 89.94 86 HIS A N 1
ATOM 693 C CA . HIS A 1 86 ? -6.953 5.497 0.673 1.00 89.94 86 HIS A CA 1
ATOM 694 C C . HIS A 1 86 ? -7.843 6.483 1.445 1.00 89.94 86 HIS A C 1
ATOM 696 O O . HIS A 1 86 ? -7.758 7.696 1.228 1.00 89.94 86 HIS A O 1
ATOM 702 N N . ASP A 1 87 ? -8.637 5.979 2.391 1.00 90.19 87 ASP A N 1
ATOM 703 C CA . ASP A 1 87 ? -9.537 6.798 3.208 1.00 90.19 87 ASP A CA 1
ATOM 704 C C . ASP A 1 87 ? -8.767 7.793 4.085 1.00 90.19 87 ASP A C 1
ATOM 706 O O . ASP A 1 87 ? -9.135 8.968 4.194 1.00 90.19 87 ASP A O 1
ATOM 710 N N . LYS A 1 88 ? -7.642 7.363 4.666 1.00 87.69 88 LYS A N 1
ATOM 711 C CA . LYS A 1 88 ? -6.814 8.215 5.530 1.00 87.69 88 LYS A CA 1
ATOM 712 C C . LYS A 1 88 ? -6.024 9.280 4.787 1.00 87.69 88 LYS A C 1
ATOM 714 O O . LYS A 1 88 ? -5.783 10.341 5.358 1.00 87.69 88 LYS A O 1
ATOM 719 N N . ILE A 1 89 ? -5.664 9.033 3.530 1.00 84.00 89 ILE A N 1
ATOM 720 C CA . ILE A 1 89 ? -5.017 10.033 2.666 1.00 84.00 89 ILE A CA 1
ATOM 721 C C . ILE A 1 89 ? -6.004 11.129 2.259 1.00 84.00 89 ILE A C 1
ATOM 723 O O . ILE A 1 89 ? -5.582 12.219 1.884 1.00 84.00 89 ILE A O 1
ATOM 727 N N . ARG A 1 90 ? -7.317 10.864 2.351 1.00 86.94 90 ARG A N 1
ATOM 728 C CA . ARG A 1 90 ? -8.374 11.785 1.906 1.00 86.94 90 ARG A CA 1
ATOM 729 C C . ARG A 1 90 ? -8.147 12.215 0.456 1.00 86.94 90 ARG A C 1
ATOM 731 O O . ARG A 1 90 ? -8.088 13.400 0.134 1.00 86.94 90 ARG A O 1
ATOM 738 N N . CYS A 1 91 ? -7.978 11.222 -0.414 1.00 85.81 91 CYS A N 1
ATOM 739 C CA . CYS A 1 91 ? -7.651 11.424 -1.819 1.00 85.81 91 CYS A CA 1
ATOM 740 C C . CYS A 1 91 ? -8.662 12.350 -2.520 1.00 85.81 91 CYS A C 1
ATOM 742 O O . CYS A 1 91 ? -9.838 12.020 -2.644 1.00 85.81 91 CYS A O 1
ATOM 744 N N . SER A 1 92 ? -8.185 13.479 -3.048 1.00 88.94 92 SER A N 1
ATOM 745 C CA . SER A 1 92 ? -8.983 14.427 -3.841 1.00 88.94 92 SER A CA 1
ATOM 746 C C . SER A 1 92 ? -9.130 14.024 -5.315 1.00 88.94 92 SER A C 1
ATOM 748 O O . SER A 1 92 ? -9.888 14.647 -6.056 1.00 88.94 92 SER A O 1
ATOM 750 N N . ARG A 1 93 ? -8.405 12.987 -5.759 1.00 90.06 93 ARG A N 1
ATOM 751 C CA . ARG A 1 93 ? -8.413 12.502 -7.151 1.00 90.06 93 ARG A CA 1
ATOM 752 C C . ARG A 1 93 ? -9.530 11.498 -7.439 1.00 90.06 93 ARG A C 1
ATOM 754 O O . ARG A 1 93 ? -9.814 11.237 -8.608 1.00 90.06 93 ARG A O 1
ATOM 761 N N . CYS A 1 94 ? -10.142 10.931 -6.401 1.00 91.19 94 CYS A N 1
ATOM 762 C CA . CYS A 1 94 ? -11.155 9.886 -6.511 1.00 91.19 94 CYS A CA 1
ATOM 763 C C . CYS A 1 94 ? -12.511 10.386 -5.998 1.00 91.19 94 CYS A C 1
ATOM 765 O O . CYS A 1 94 ? -12.584 11.012 -4.945 1.00 91.19 94 CYS A O 1
ATOM 767 N N . VAL A 1 95 ? -13.591 10.064 -6.712 1.00 92.38 95 VAL A N 1
ATOM 768 C CA . VAL A 1 95 ? -14.977 10.361 -6.321 1.00 92.38 95 VAL A CA 1
ATOM 769 C C . VAL A 1 95 ? -15.781 9.067 -6.397 1.00 92.38 95 VAL A C 1
ATOM 771 O O . VAL A 1 95 ? -15.782 8.404 -7.430 1.00 92.38 95 VAL A O 1
ATOM 774 N N . ASN A 1 96 ? -16.448 8.685 -5.301 1.00 89.56 96 ASN A N 1
ATOM 775 C CA . ASN A 1 96 ? -17.223 7.436 -5.193 1.00 89.56 96 ASN A CA 1
ATOM 776 C C . ASN A 1 96 ? -16.434 6.176 -5.614 1.00 89.56 96 ASN A C 1
ATOM 778 O O . ASN A 1 96 ? -16.964 5.299 -6.290 1.00 89.56 96 ASN A O 1
ATOM 782 N N . GLY A 1 97 ? -15.146 6.108 -5.258 1.00 86.50 97 GLY A N 1
ATOM 783 C CA . GLY A 1 97 ? -14.266 4.983 -5.608 1.00 86.50 97 GLY A CA 1
ATOM 784 C C . GLY A 1 97 ? -13.773 4.972 -7.059 1.00 86.50 97 GLY A C 1
ATOM 785 O O . GLY A 1 97 ? -13.033 4.071 -7.441 1.00 86.50 97 GLY A O 1
ATOM 786 N N . ILE A 1 98 ? -14.136 5.974 -7.865 1.00 91.69 98 ILE A N 1
ATOM 787 C CA . ILE A 1 98 ? -13.684 6.116 -9.250 1.00 91.69 98 ILE A CA 1
ATOM 788 C C . ILE A 1 98 ? -12.628 7.213 -9.310 1.00 91.69 98 ILE A C 1
ATOM 790 O O . ILE A 1 98 ? -12.846 8.329 -8.837 1.00 91.69 98 ILE A O 1
ATOM 794 N N . GLN A 1 99 ? -11.481 6.911 -9.911 1.00 91.44 99 GLN A N 1
ATOM 795 C CA . GLN A 1 99 ? -10.448 7.906 -10.156 1.00 91.44 99 GLN A CA 1
ATOM 796 C C . GLN A 1 99 ? -10.900 8.867 -11.267 1.00 91.44 99 GLN A C 1
ATOM 798 O O . GLN A 1 99 ? -11.074 8.459 -12.412 1.00 91.44 99 GLN A O 1
ATOM 803 N N . VAL A 1 100 ? -11.080 10.143 -10.921 1.00 94.00 100 VAL A N 1
ATOM 804 C CA . VAL A 1 100 ? -11.526 11.205 -11.842 1.00 94.00 100 VAL A CA 1
ATOM 805 C C . VAL A 1 100 ? -10.337 12.002 -12.376 1.00 94.00 100 VAL A C 1
ATOM 807 O O . VAL A 1 100 ? -10.332 12.410 -13.535 1.00 94.00 100 VAL A O 1
ATOM 810 N N . THR A 1 101 ? -9.305 12.180 -11.549 1.00 91.31 101 THR A N 1
ATOM 811 C CA . THR A 1 101 ? -8.098 12.934 -11.904 1.00 91.31 101 THR A CA 1
ATOM 812 C C . THR A 1 101 ? -6.888 12.004 -11.949 1.00 91.31 101 THR A C 1
ATOM 814 O O . THR A 1 101 ? -6.666 11.185 -11.050 1.00 91.31 101 THR A O 1
ATOM 817 N N . LEU A 1 102 ? -6.076 12.119 -13.000 1.00 89.69 102 LEU A N 1
ATOM 818 C CA . LEU A 1 102 ? -4.828 11.364 -13.118 1.00 89.69 102 LEU A CA 1
ATOM 819 C C . LEU A 1 102 ? -3.797 11.829 -12.072 1.00 89.69 102 LEU A C 1
ATOM 821 O O . LEU A 1 102 ? -3.842 12.979 -11.630 1.00 89.69 102 LEU A O 1
ATOM 825 N N . PRO A 1 103 ? -2.890 10.945 -11.619 1.00 86.00 103 PRO A N 1
ATOM 826 C CA . PRO A 1 103 ? -1.737 11.380 -10.843 1.00 86.00 103 PRO A CA 1
ATOM 827 C C . PRO A 1 103 ? -0.848 12.330 -11.673 1.00 86.00 103 PRO A C 1
ATOM 829 O O . PRO A 1 103 ? -0.907 12.302 -12.904 1.00 86.00 103 PRO A O 1
ATOM 832 N N . PRO A 1 104 ? -0.007 13.149 -11.017 1.00 86.25 104 PRO A N 1
ATOM 833 C CA . PRO A 1 104 ? 1.010 13.947 -11.699 1.00 86.25 104 PRO A CA 1
ATOM 834 C C . PRO A 1 104 ? 1.938 13.075 -12.555 1.00 86.25 104 PRO A C 1
ATOM 836 O O . PRO A 1 104 ? 2.231 11.943 -12.180 1.00 86.25 104 PRO A O 1
ATOM 839 N N . GLU A 1 105 ? 2.480 13.620 -13.646 1.00 86.94 105 GLU A N 1
ATOM 840 C CA . GLU A 1 105 ? 3.434 12.896 -14.510 1.00 86.94 105 GLU A CA 1
ATOM 841 C C . GLU A 1 105 ? 4.722 12.484 -13.777 1.00 86.94 105 GLU A C 1
ATOM 843 O O . GLU A 1 105 ? 5.372 11.514 -14.150 1.00 86.94 105 GLU A O 1
ATOM 848 N N . SER A 1 106 ? 5.078 13.193 -12.702 1.00 83.50 106 SER A N 1
ATOM 849 C CA . SER A 1 106 ? 6.219 12.879 -11.838 1.00 83.50 106 SER A CA 1
ATOM 850 C C . SER A 1 106 ? 5.923 11.822 -10.768 1.00 83.50 106 SER A C 1
ATOM 852 O O . SER A 1 106 ? 6.803 11.503 -9.965 1.00 83.50 106 SER A O 1
ATOM 854 N N . ALA A 1 107 ? 4.696 11.294 -10.703 1.00 77.56 107 ALA A N 1
ATOM 855 C CA . ALA A 1 107 ? 4.342 10.267 -9.736 1.00 77.56 107 ALA A CA 1
ATOM 856 C C . ALA A 1 107 ? 5.132 8.979 -10.007 1.00 77.56 107 ALA A C 1
ATOM 858 O O . ALA A 1 107 ? 5.200 8.491 -11.133 1.00 77.56 107 ALA A O 1
ATOM 859 N N . THR A 1 108 ? 5.712 8.406 -8.953 1.00 75.31 108 THR A N 1
ATOM 860 C CA . THR A 1 108 ? 6.464 7.148 -9.029 1.00 75.31 108 THR A CA 1
ATOM 861 C C . THR A 1 108 ? 5.916 6.148 -8.022 1.00 75.31 108 THR A C 1
ATOM 863 O O . THR A 1 108 ? 5.412 6.540 -6.972 1.00 75.31 108 THR A O 1
ATOM 866 N N . CYS A 1 109 ? 6.106 4.856 -8.294 1.00 66.19 109 CYS A N 1
ATOM 867 C CA . CYS A 1 109 ? 5.732 3.742 -7.410 1.00 66.19 109 CYS A CA 1
ATOM 868 C C . CYS A 1 109 ? 6.547 3.666 -6.101 1.00 66.19 109 CYS A C 1
ATOM 870 O O . CYS A 1 109 ? 6.483 2.668 -5.392 1.00 66.19 109 CYS A O 1
ATOM 872 N N . ASN A 1 110 ? 7.418 4.646 -5.843 1.00 62.44 110 ASN A N 1
ATOM 873 C CA . ASN A 1 110 ? 8.197 4.753 -4.609 1.00 62.44 110 ASN A CA 1
ATOM 874 C C . ASN A 1 110 ? 7.785 5.965 -3.767 1.00 62.44 110 ASN A C 1
ATOM 876 O O . ASN A 1 110 ? 8.149 6.031 -2.590 1.00 62.44 110 ASN A O 1
ATOM 880 N N . ASN A 1 111 ? 7.035 6.902 -4.353 1.00 62.12 111 ASN A N 1
ATOM 881 C CA . ASN A 1 111 ? 6.558 8.116 -3.704 1.00 62.12 111 ASN A CA 1
ATOM 882 C C . ASN A 1 111 ? 5.053 7.988 -3.439 1.00 62.12 111 ASN A C 1
ATOM 884 O O . ASN A 1 111 ? 4.240 8.768 -3.929 1.00 62.12 111 ASN A O 1
ATOM 888 N N . ASP A 1 112 ? 4.692 6.899 -2.756 1.00 57.97 112 ASP A N 1
ATOM 889 C CA . ASP A 1 112 ? 3.371 6.296 -2.917 1.00 57.97 112 ASP A CA 1
ATOM 890 C C . ASP A 1 112 ? 2.219 7.144 -2.373 1.00 57.97 112 ASP A C 1
ATOM 892 O O . ASP A 1 112 ? 1.117 7.030 -2.897 1.00 57.97 112 ASP A O 1
ATOM 896 N N . LEU A 1 113 ? 2.401 7.975 -1.338 1.00 54.72 113 LEU A N 1
ATOM 897 C CA . LEU A 1 113 ? 1.262 8.669 -0.706 1.00 54.72 113 LEU A CA 1
ATOM 898 C C . LEU A 1 113 ? 1.613 10.029 -0.068 1.00 54.72 113 LEU A C 1
ATOM 900 O O . LEU A 1 113 ? 0.787 10.569 0.662 1.00 54.72 113 LEU A O 1
ATOM 904 N N . SER A 1 114 ? 2.814 10.579 -0.294 1.00 42.66 114 SER A N 1
ATOM 905 C CA . SER A 1 114 ? 3.192 11.903 0.225 1.00 42.66 114 SER A CA 1
ATOM 906 C C . SER A 1 114 ? 2.987 12.984 -0.832 1.00 42.66 114 SER A C 1
ATOM 908 O O . SER A 1 114 ? 3.849 13.206 -1.686 1.00 42.66 114 SER A O 1
ATOM 910 N N . GLN A 1 115 ? 1.843 13.656 -0.748 1.00 38.47 115 GLN A N 1
ATOM 911 C CA . GLN A 1 115 ? 1.707 15.066 -1.103 1.00 38.47 115 GLN A CA 1
ATOM 912 C C . GLN A 1 115 ? 1.086 15.803 0.073 1.00 38.47 115 GLN A C 1
ATOM 914 O O . GLN A 1 115 ? 0.221 15.190 0.741 1.00 38.47 115 GLN A O 1
#